Protein AF-A0A8S3GR76-F1 (afdb_monomer_lite)

Foldseek 3Di:
DDDDDDPPDDDPPPPPPPPDPDDDDDDDDDDDDDDDDDPPPPPDDPPDDDDDDDPDDPVNVVCLVPDPLCVLQVVQLVVCVVVVHFADLVSSLVSSVVPDPDPDSVVSSVSSVVSVVVCVSVVVWDWDQDPHRTGID

Secondary structure (DSSP, 8-state):
-------------------PPPPPP-------------------------SS-----HHHHHHHHH-TTTHHHHHHHHHHHHTT----HHHHHHHHHTT---S-HHHHHHHHHHHHHHHHHTTSS-EEEETTEEEE-

Radius of gyration: 28.18 Å; chains: 1; bounding box: 55×70×77 Å

Organism: NCBI:txid392030

InterPro domains:
  IPR048589 SAM domain-containing protein 1-like, WH domain [PF21524] (73-135)
  IPR048589 SAM domain-containing protein 1-like, WH domain [PS52014] (61-137)

Structure (mmCIF, N/CA/C/O backbone):
data_AF-A0A8S3GR76-F1
#
_entry.id   AF-A0A8S3GR76-F1
#
loop_
_atom_site.group_PDB
_atom_site.id
_atom_site.type_symbol
_atom_site.label_atom_id
_atom_site.label_alt_id
_atom_site.label_comp_id
_atom_site.label_asym_id
_atom_site.label_entity_id
_atom_site.label_seq_id
_atom_site.pdbx_PDB_ins_code
_atom_site.Cartn_x
_atom_site.Cartn_y
_atom_site.Cartn_z
_atom_site.occupancy
_atom_site.B_iso_or_equiv
_atom_site.auth_seq_id
_atom_site.auth_comp_id
_atom_site.auth_asym_id
_atom_site.auth_atom_id
_atom_site.pdbx_PDB_model_num
ATOM 1 N N . MET A 1 1 ? 7.071 43.505 -55.093 1.00 38.25 1 MET A N 1
ATOM 2 C CA . MET A 1 1 ? 6.710 42.343 -55.934 1.00 38.25 1 MET A CA 1
ATOM 3 C C . MET A 1 1 ? 6.797 41.078 -55.090 1.00 38.25 1 MET A C 1
ATOM 5 O O . MET A 1 1 ? 7.866 40.824 -54.563 1.00 38.25 1 MET A O 1
ATOM 9 N N . THR A 1 2 ? 5.652 40.388 -54.934 1.00 34.78 2 THR A N 1
ATOM 10 C CA . THR A 1 2 ? 5.429 38.917 -54.826 1.00 34.78 2 THR A CA 1
ATOM 11 C C . THR A 1 2 ? 6.411 38.062 -53.999 1.00 34.78 2 THR A C 1
ATOM 13 O O . THR A 1 2 ? 7.599 38.084 -54.259 1.00 34.78 2 THR A O 1
ATOM 16 N N . LYS A 1 3 ? 6.015 37.152 -53.101 1.00 41.03 3 LYS A N 1
ATOM 17 C CA . LYS A 1 3 ? 4.753 36.414 -52.926 1.00 41.03 3 LYS A CA 1
ATOM 18 C C . LYS A 1 3 ? 4.741 35.778 -51.524 1.00 41.03 3 LYS A C 1
ATOM 20 O O . LYS A 1 3 ? 5.734 35.200 -51.095 1.00 41.03 3 LYS A O 1
ATOM 25 N N . VAL A 1 4 ? 3.587 35.848 -50.869 1.00 45.22 4 VAL A N 1
ATOM 26 C CA . VAL A 1 4 ? 3.196 35.037 -49.708 1.00 45.22 4 VAL A CA 1
ATOM 27 C C . VAL A 1 4 ? 3.049 33.583 -50.163 1.00 45.22 4 VAL A C 1
ATOM 29 O O . VAL A 1 4 ? 2.362 33.339 -51.150 1.00 45.22 4 VAL A O 1
ATOM 32 N N . ASN A 1 5 ? 3.641 32.626 -49.446 1.00 44.44 5 ASN A N 1
ATOM 33 C CA . ASN A 1 5 ? 3.329 31.205 -49.617 1.00 44.44 5 ASN A CA 1
ATOM 34 C C . ASN A 1 5 ? 2.783 30.633 -48.306 1.00 44.44 5 ASN A C 1
ATOM 36 O O . ASN A 1 5 ? 3.519 30.139 -47.455 1.00 44.44 5 ASN A O 1
ATOM 40 N N . HIS A 1 6 ? 1.456 30.682 -48.188 1.00 43.03 6 HIS A N 1
ATOM 41 C CA . HIS A 1 6 ? 0.687 29.763 -47.362 1.00 43.03 6 HIS A CA 1
ATOM 42 C C . HIS A 1 6 ? 0.867 28.345 -47.914 1.00 43.03 6 HIS A C 1
ATOM 44 O O . HIS A 1 6 ? 0.501 28.071 -49.054 1.00 43.03 6 HIS A O 1
ATOM 50 N N . ARG A 1 7 ? 1.383 27.421 -47.100 1.00 45.44 7 ARG A N 1
ATOM 51 C CA . ARG A 1 7 ? 1.140 25.988 -47.300 1.00 45.44 7 ARG A CA 1
ATOM 52 C C . ARG A 1 7 ? 0.052 25.547 -46.332 1.00 45.44 7 ARG A C 1
ATOM 54 O O . ARG A 1 7 ? 0.318 25.119 -45.218 1.00 45.44 7 ARG A O 1
ATOM 61 N N . THR A 1 8 ? -1.187 25.680 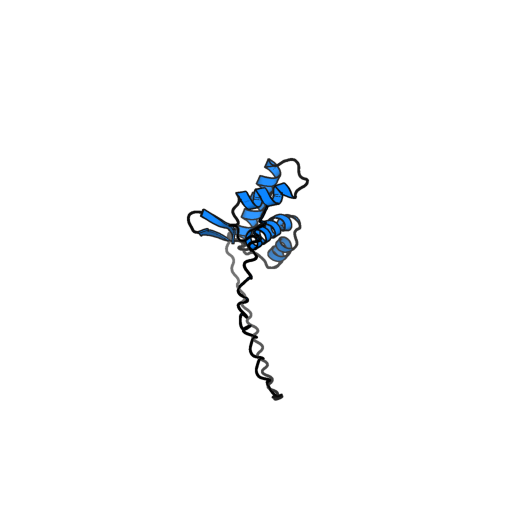-46.783 1.00 50.50 8 THR A N 1
ATOM 62 C CA . THR A 1 8 ? -2.328 24.890 -46.325 1.00 50.50 8 THR A CA 1
ATOM 63 C C . THR A 1 8 ? -2.195 23.488 -46.917 1.00 50.50 8 THR A C 1
ATOM 65 O O . THR A 1 8 ? -2.534 23.265 -48.075 1.00 50.50 8 THR A O 1
ATOM 68 N N . SER A 1 9 ? -1.687 22.524 -46.149 1.00 48.12 9 SER A N 1
ATOM 69 C CA . SER A 1 9 ? -1.856 21.106 -46.484 1.00 48.12 9 SER A CA 1
ATOM 70 C C . SER A 1 9 ? -2.993 20.542 -45.645 1.00 48.12 9 SER A C 1
ATOM 72 O O . SER A 1 9 ? -2.854 20.318 -44.442 1.00 48.12 9 SER A O 1
ATOM 74 N N . LEU A 1 10 ? -4.127 20.389 -46.321 1.00 53.38 10 LEU A N 1
ATOM 75 C CA . LEU A 1 10 ? -5.362 19.775 -45.862 1.00 53.38 10 LEU A CA 1
ATOM 76 C C . LEU A 1 10 ? -5.100 18.381 -45.273 1.00 53.38 10 LEU A C 1
ATOM 78 O O . LEU A 1 10 ? -4.361 17.569 -45.829 1.00 53.38 10 LEU A O 1
ATOM 82 N N . SER A 1 11 ? -5.725 18.131 -44.132 1.00 47.22 11 SER A N 1
ATOM 83 C CA . SER A 1 11 ? -5.766 16.867 -43.407 1.00 47.22 11 SER A CA 1
ATOM 84 C C . SER A 1 11 ? -6.402 15.748 -44.250 1.00 47.22 11 SER A C 1
ATOM 86 O O . SER A 1 11 ? -7.479 15.954 -44.812 1.00 47.22 11 SER A O 1
ATOM 88 N N . PRO A 1 12 ? -5.831 14.529 -44.301 1.00 53.59 12 PRO A N 1
ATOM 89 C CA . PRO A 1 12 ? -6.569 13.374 -44.788 1.00 53.59 12 PRO A CA 1
ATOM 90 C C . PRO A 1 12 ? -7.586 12.946 -43.722 1.00 53.59 12 PRO A C 1
ATOM 92 O O . PRO A 1 12 ? -7.241 12.415 -42.665 1.00 53.59 12 PRO A O 1
ATOM 95 N N . SER A 1 13 ? -8.861 13.208 -44.008 1.00 51.94 13 SER A N 1
ATOM 96 C CA . SER A 1 13 ? -10.002 12.695 -43.255 1.00 51.94 13 SER A CA 1
ATOM 97 C C . SER A 1 13 ? -10.106 11.184 -43.470 1.00 51.94 13 SER A C 1
ATOM 99 O O . SER A 1 13 ? -10.735 10.708 -44.413 1.00 51.94 13 SER A O 1
ATOM 101 N N . PHE A 1 14 ? -9.462 10.402 -42.605 1.00 47.66 14 PHE A N 1
ATOM 102 C CA . PHE A 1 14 ? -9.780 8.986 -42.484 1.00 47.66 14 PHE A CA 1
ATOM 103 C C . PHE A 1 14 ? -11.077 8.869 -41.689 1.00 47.66 14 PHE A C 1
ATOM 105 O O . PHE A 1 14 ? -11.076 8.902 -40.457 1.00 47.66 14 PHE A O 1
ATOM 112 N N . ALA A 1 15 ? -12.191 8.723 -42.407 1.00 54.94 15 ALA A N 1
ATOM 113 C CA . ALA A 1 15 ? -13.452 8.253 -41.854 1.00 54.94 15 ALA A CA 1
ATOM 114 C C . ALA A 1 15 ? -13.238 6.844 -41.276 1.00 54.94 15 ALA A C 1
ATOM 116 O O . ALA A 1 15 ? -13.420 5.822 -41.938 1.00 54.94 15 ALA A O 1
ATOM 117 N N . ARG A 1 16 ? -12.779 6.782 -40.024 1.00 53.47 16 ARG A N 1
ATOM 118 C CA . ARG A 1 16 ? -12.615 5.540 -39.280 1.00 53.47 16 ARG A CA 1
ATOM 119 C C . ARG A 1 16 ? -14.021 5.017 -39.009 1.00 53.47 16 ARG A C 1
ATOM 121 O O . ARG A 1 16 ? -14.726 5.568 -38.163 1.00 53.47 16 ARG A O 1
ATOM 128 N N . LYS A 1 17 ? -14.442 3.988 -39.761 1.00 57.91 17 LYS A N 1
ATOM 129 C CA . LYS A 1 17 ? -15.643 3.194 -39.466 1.00 57.91 17 LYS A CA 1
ATOM 130 C C . LYS A 1 17 ? -15.641 2.905 -37.966 1.00 57.91 17 LYS A C 1
ATOM 132 O O . LYS A 1 17 ? -14.761 2.208 -37.462 1.00 57.91 17 LYS A O 1
ATOM 137 N N . ARG A 1 18 ? -16.578 3.515 -37.242 1.00 57.31 18 ARG A N 1
ATOM 138 C CA . ARG A 1 18 ? -16.807 3.207 -35.835 1.00 57.31 18 ARG A CA 1
ATOM 139 C C . ARG A 1 18 ? -17.309 1.769 -35.813 1.00 57.31 18 ARG A C 1
ATOM 141 O O . ARG A 1 18 ? -18.378 1.505 -36.357 1.00 57.31 18 ARG A O 1
ATOM 148 N N . ASN A 1 19 ? -16.541 0.854 -35.229 1.00 56.50 19 ASN A N 1
ATOM 149 C CA . ASN A 1 19 ? -17.075 -0.438 -34.815 1.00 56.50 19 ASN A CA 1
ATOM 150 C C . ASN A 1 19 ? -18.064 -0.141 -33.687 1.00 56.50 19 ASN A C 1
ATOM 152 O O . ASN A 1 19 ? -17.679 -0.025 -32.526 1.00 56.50 19 ASN A O 1
ATOM 156 N N . LEU A 1 20 ? -19.318 0.116 -34.057 1.00 63.41 20 LEU A N 1
ATOM 157 C CA . LEU A 1 20 ? -20.416 0.124 -33.105 1.00 63.41 20 LEU A CA 1
ATOM 158 C C . LEU A 1 20 ? -20.488 -1.290 -32.512 1.00 63.41 20 LEU A C 1
ATOM 160 O O . LEU A 1 20 ? -20.442 -2.250 -33.285 1.00 63.41 20 LEU A O 1
ATOM 164 N N . PRO A 1 21 ? -20.560 -1.449 -31.182 1.00 59.78 21 PRO A N 1
ATOM 165 C CA . PRO A 1 21 ? -20.860 -2.750 -30.611 1.00 59.78 21 PRO A CA 1
ATOM 166 C C . PRO A 1 21 ? -22.226 -3.203 -31.134 1.00 59.78 21 PRO A C 1
ATOM 168 O O . PRO A 1 21 ? -23.194 -2.440 -31.123 1.00 59.78 21 PRO A O 1
ATOM 171 N N . THR A 1 22 ? -22.276 -4.430 -31.644 1.00 61.47 22 THR A N 1
ATOM 172 C CA . THR A 1 22 ? -23.505 -5.124 -32.031 1.00 61.47 22 THR A CA 1
ATOM 173 C C . THR A 1 22 ? -24.470 -5.114 -30.838 1.00 61.47 22 THR A C 1
ATOM 175 O O . THR A 1 22 ? -24.020 -5.393 -29.723 1.00 61.47 22 THR A O 1
ATOM 178 N N . PRO A 1 23 ? -25.765 -4.789 -31.012 1.00 63.69 23 PRO A N 1
ATOM 179 C CA . PRO A 1 23 ? -26.718 -4.905 -29.914 1.00 63.69 23 PRO A CA 1
ATOM 180 C C . PRO A 1 23 ? -26.797 -6.371 -29.450 1.00 63.69 23 PRO A C 1
ATOM 182 O O . PRO A 1 23 ? -26.727 -7.274 -30.291 1.00 63.69 23 PRO A O 1
ATOM 185 N N . PRO A 1 24 ? -26.913 -6.633 -28.135 1.00 66.00 24 PRO A N 1
ATOM 186 C CA . PRO A 1 24 ? -27.108 -7.988 -27.636 1.00 66.00 24 PRO A CA 1
ATOM 187 C C . PRO A 1 24 ? -28.448 -8.553 -28.139 1.00 66.00 24 PRO A C 1
ATOM 189 O O . PRO A 1 24 ? -29.398 -7.786 -28.323 1.00 66.00 24 PRO A O 1
ATOM 192 N N . PRO A 1 25 ? -28.550 -9.876 -28.362 1.00 57.00 25 PRO A N 1
ATOM 193 C CA . PRO A 1 25 ? -29.813 -10.498 -28.733 1.00 57.00 25 PRO A CA 1
ATOM 194 C C . PRO A 1 25 ? -30.846 -10.312 -27.615 1.00 57.00 25 PRO A C 1
ATOM 196 O O . PRO A 1 25 ? -30.557 -10.539 -26.440 1.00 57.00 25 PRO A O 1
ATOM 199 N N . SER A 1 26 ? -32.053 -9.893 -27.993 1.00 49.66 26 SER A N 1
ATOM 200 C CA . SER A 1 26 ? -33.211 -9.816 -27.107 1.00 49.66 26 SER A CA 1
ATOM 201 C C . SER A 1 26 ? -33.605 -11.226 -26.672 1.00 49.66 26 SER A C 1
ATOM 203 O O . SER A 1 26 ? -34.058 -12.019 -27.495 1.00 49.66 26 SER A O 1
ATOM 205 N N . VAL A 1 27 ? -33.426 -11.549 -25.392 1.00 48.47 27 VAL A N 1
ATOM 206 C CA . VAL A 1 27 ? -34.034 -12.745 -24.806 1.00 48.47 27 VAL A CA 1
ATOM 207 C C . VAL A 1 27 ? -35.498 -12.437 -24.526 1.00 48.47 27 VAL A C 1
ATOM 209 O O . VAL A 1 27 ? -35.827 -11.609 -23.681 1.00 48.47 27 VAL A O 1
ATOM 212 N N . SER A 1 28 ? -36.363 -13.049 -25.325 1.00 48.81 28 SER A N 1
ATOM 213 C CA . SER A 1 28 ? -37.797 -13.136 -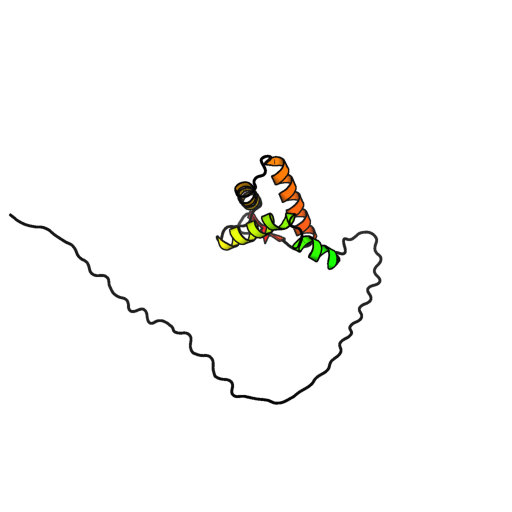25.081 1.00 48.81 28 SER A CA 1
ATOM 214 C C . SER A 1 28 ? -38.053 -13.866 -23.762 1.00 48.81 28 SER A C 1
ATOM 216 O O . SER A 1 28 ? -37.325 -14.799 -23.420 1.00 48.81 28 SER A O 1
ATOM 218 N N . ASP A 1 29 ? -39.084 -13.426 -23.045 1.00 49.19 29 ASP A N 1
ATOM 219 C CA . ASP A 1 29 ? -39.541 -13.960 -21.767 1.00 49.19 29 ASP A CA 1
ATOM 220 C C . ASP A 1 29 ? -39.652 -15.490 -21.764 1.00 49.19 29 ASP A C 1
ATOM 222 O O . ASP A 1 29 ? -40.477 -16.076 -22.466 1.00 49.19 29 ASP A O 1
ATOM 226 N N . ILE A 1 30 ? -38.850 -16.135 -20.917 1.00 48.06 30 ILE A N 1
ATOM 227 C CA . ILE A 1 30 ? -39.095 -17.502 -20.459 1.00 48.06 30 ILE A CA 1
ATOM 228 C C . ILE A 1 30 ? -39.238 -17.413 -18.946 1.00 48.06 30 ILE A C 1
ATOM 230 O O . ILE A 1 30 ? -38.288 -17.533 -18.175 1.00 48.06 30 ILE A O 1
ATOM 234 N N . ASN A 1 31 ? -40.470 -17.116 -18.550 1.00 54.66 31 ASN A N 1
ATOM 235 C CA . ASN A 1 31 ? -40.994 -17.463 -17.248 1.00 54.66 31 ASN A CA 1
ATOM 236 C C . ASN A 1 31 ? -41.184 -18.982 -17.233 1.00 54.66 31 ASN A C 1
ATOM 238 O O . ASN A 1 31 ? -42.111 -19.474 -17.871 1.00 54.66 31 ASN A O 1
ATOM 242 N N . ASP A 1 32 ? -40.338 -19.709 -16.508 1.00 45.72 32 ASP A N 1
ATOM 243 C CA . ASP A 1 32 ? -40.827 -20.903 -15.835 1.00 45.72 32 ASP A CA 1
ATOM 244 C C . ASP A 1 32 ? -40.100 -21.141 -14.514 1.00 45.72 32 ASP A C 1
ATOM 246 O O . ASP A 1 32 ? -38.895 -20.939 -14.355 1.00 45.72 32 ASP A O 1
ATOM 250 N N . SER A 1 33 ? -40.912 -21.498 -13.536 1.00 49.56 33 SER A N 1
ATOM 251 C CA . SER A 1 33 ? -40.576 -21.605 -12.130 1.00 49.56 33 SER A CA 1
ATOM 252 C C . SER A 1 33 ? -39.754 -22.862 -11.884 1.00 49.56 33 SER A C 1
ATOM 254 O O . SER A 1 33 ? -40.078 -23.932 -12.389 1.00 49.56 33 SER A O 1
ATOM 256 N N . SER A 1 34 ? -38.717 -22.780 -11.054 1.00 46.94 34 SER A N 1
ATOM 257 C CA . SER A 1 34 ? -38.066 -23.967 -10.490 1.00 46.94 34 SER A CA 1
ATOM 258 C C . SER A 1 34 ? -37.371 -23.614 -9.182 1.00 46.94 34 SER A C 1
ATOM 260 O O . SER A 1 34 ? -36.197 -23.254 -9.144 1.00 46.94 34 SER A O 1
ATOM 262 N N . SER A 1 35 ? -38.127 -23.718 -8.092 1.00 49.62 35 SER A N 1
ATOM 263 C CA . SER A 1 35 ? -37.600 -23.783 -6.734 1.00 49.62 35 SER A CA 1
ATOM 264 C C . SER A 1 35 ? -36.669 -24.988 -6.589 1.00 49.62 35 SER A C 1
ATOM 266 O O . SER A 1 35 ? -37.106 -26.127 -6.728 1.00 49.62 35 SER A O 1
ATOM 268 N N . CYS A 1 36 ? -35.414 -24.755 -6.215 1.00 44.53 36 CYS A N 1
ATOM 269 C CA . CYS A 1 36 ? -34.587 -25.765 -5.565 1.00 44.53 36 CYS A CA 1
ATOM 270 C C . CYS A 1 36 ? -34.020 -25.181 -4.267 1.00 44.53 36 CYS A C 1
ATOM 272 O O . CYS A 1 36 ? -32.981 -24.526 -4.219 1.00 44.53 36 CYS A O 1
ATOM 274 N N . SER A 1 37 ? -34.764 -25.393 -3.183 1.00 51.00 37 SER A N 1
ATOM 275 C CA . SER A 1 37 ? -34.246 -25.253 -1.830 1.00 51.00 37 SER A CA 1
ATOM 276 C C . SER A 1 37 ? -33.193 -26.335 -1.603 1.00 51.00 37 SER A C 1
ATOM 278 O O . SER A 1 37 ? -33.532 -27.509 -1.493 1.00 51.00 37 SER A O 1
ATOM 280 N N . SER A 1 38 ? -31.931 -25.931 -1.496 1.00 48.34 38 SER A N 1
ATOM 281 C CA . SER A 1 38 ? -30.865 -26.778 -0.964 1.00 48.34 38 SER A CA 1
ATOM 282 C C . SER A 1 38 ? -30.184 -26.035 0.174 1.00 48.34 38 SER A C 1
ATOM 284 O O . SER A 1 38 ? -29.214 -25.301 -0.009 1.00 48.34 38 SER A O 1
ATOM 286 N N . THR A 1 39 ? -30.736 -26.223 1.369 1.00 51.56 39 THR A N 1
ATOM 287 C CA . THR A 1 39 ? -30.140 -25.873 2.656 1.00 51.56 39 THR A CA 1
ATOM 288 C C . THR A 1 39 ? -28.845 -26.667 2.811 1.00 51.56 39 THR A C 1
ATOM 290 O O . THR A 1 39 ? -28.843 -27.809 3.256 1.00 51.56 39 THR A O 1
ATOM 293 N N . SER A 1 40 ? -27.724 -26.076 2.412 1.00 47.25 40 SER A N 1
ATOM 294 C CA . SER A 1 40 ? -26.401 -26.604 2.745 1.00 47.25 40 SER A CA 1
ATOM 295 C C . SER A 1 40 ? -25.927 -25.925 4.025 1.00 47.25 40 SER A C 1
ATOM 297 O O . SER A 1 40 ? -25.091 -25.026 3.999 1.00 47.25 40 SER A O 1
ATOM 299 N N . SER A 1 41 ? -26.494 -26.320 5.164 1.00 51.66 41 SER A N 1
ATOM 300 C CA . SER A 1 41 ? -25.909 -26.032 6.473 1.00 51.66 41 SER A CA 1
ATOM 301 C C . SER A 1 41 ? -24.683 -26.927 6.652 1.00 51.66 41 SER A C 1
ATOM 303 O O . SER A 1 41 ? -24.774 -28.034 7.178 1.00 51.66 41 SER A O 1
ATOM 305 N N . SER A 1 42 ? -23.540 -26.459 6.153 1.00 44.22 42 SER A N 1
ATOM 306 C CA . SER A 1 42 ? -22.240 -27.052 6.456 1.00 44.22 42 SER A CA 1
ATOM 307 C C . SER A 1 42 ? -21.728 -26.440 7.756 1.00 44.22 42 SER A C 1
ATOM 309 O O . SER A 1 42 ? -21.088 -25.390 7.764 1.00 44.22 42 SER A O 1
ATOM 311 N N . SER A 1 43 ? -22.066 -27.076 8.874 1.00 49.81 43 SER A N 1
ATOM 312 C CA . SER A 1 43 ? -21.469 -26.778 10.172 1.00 49.81 43 SER A CA 1
ATOM 313 C C . SER A 1 43 ? -20.090 -27.427 10.226 1.00 49.81 43 SER A C 1
ATOM 315 O O . SER A 1 43 ? -19.944 -28.547 10.715 1.00 49.81 43 SER A O 1
ATOM 317 N N . TYR A 1 44 ? -19.063 -26.749 9.718 1.00 46.38 44 TYR A N 1
ATOM 318 C CA . TYR A 1 44 ? -17.698 -27.100 10.095 1.00 46.38 44 TYR A CA 1
ATOM 319 C C . TYR A 1 44 ? -17.436 -26.510 11.485 1.00 46.38 44 TYR A C 1
ATOM 321 O O . TYR A 1 44 ? -17.293 -25.306 11.668 1.00 46.38 44 TYR A O 1
ATOM 329 N N . SER A 1 45 ? -17.427 -27.375 12.496 1.00 48.78 45 SER A N 1
ATOM 330 C CA . SER A 1 45 ? -16.889 -27.042 13.811 1.00 48.78 45 SER A CA 1
ATOM 331 C C . SER A 1 45 ? -15.418 -27.440 13.804 1.00 48.78 45 SER A C 1
ATOM 333 O O . SER A 1 45 ? -15.079 -28.611 13.961 1.00 48.78 45 SER A O 1
ATOM 335 N N . THR A 1 46 ? -14.526 -26.487 13.546 1.00 44.34 46 THR A N 1
ATOM 336 C CA . THR A 1 46 ? -13.089 -26.687 13.754 1.00 44.34 46 THR A CA 1
ATOM 337 C C . THR A 1 46 ? -12.758 -26.364 15.203 1.00 44.34 46 THR A C 1
ATOM 339 O O . THR A 1 46 ? -12.360 -25.249 15.532 1.00 44.34 46 THR A O 1
ATOM 342 N N . THR A 1 47 ? -12.901 -27.354 16.082 1.00 48.56 47 THR A N 1
ATOM 343 C CA . THR A 1 47 ? -12.107 -27.414 17.314 1.00 48.56 47 THR A CA 1
ATOM 344 C C . THR A 1 47 ? -10.645 -27.590 16.918 1.00 48.56 47 THR A C 1
ATOM 346 O O . THR A 1 47 ? -10.188 -28.700 16.662 1.00 48.56 47 THR A O 1
ATOM 349 N N . LEU A 1 48 ? -9.922 -26.478 16.839 1.00 41.72 48 LEU A N 1
ATOM 350 C CA . LEU A 1 48 ? -8.471 -26.448 16.728 1.00 41.72 48 LEU A CA 1
ATOM 351 C C . LEU A 1 48 ? -7.949 -25.525 17.828 1.00 41.72 48 LEU A C 1
ATOM 353 O O . LEU A 1 48 ? -7.870 -24.315 17.654 1.00 41.72 48 LEU A O 1
ATOM 357 N N . ASN A 1 49 ? -7.585 -26.123 18.962 1.00 49.84 49 ASN A N 1
ATOM 358 C CA . ASN A 1 49 ? -6.475 -25.589 19.738 1.00 49.84 49 ASN A CA 1
ATOM 359 C C . ASN A 1 49 ? -5.201 -25.915 18.952 1.00 49.84 49 ASN A C 1
ATOM 361 O O . ASN A 1 49 ? -4.874 -27.092 18.780 1.00 49.84 49 ASN A O 1
ATOM 365 N N . PRO A 1 50 ? -4.492 -24.883 18.489 1.00 41.88 50 PRO A N 1
ATOM 366 C CA . PRO A 1 50 ? -3.080 -24.829 18.800 1.00 41.88 50 PRO A CA 1
ATOM 367 C C . PRO A 1 50 ? -2.720 -23.435 19.311 1.00 41.88 50 PRO A C 1
ATOM 369 O O . PRO A 1 50 ? -3.012 -22.413 18.690 1.00 41.88 50 PRO A O 1
ATOM 372 N N . SER A 1 51 ? -2.060 -23.412 20.463 1.00 47.59 51 SER A N 1
ATOM 373 C CA . SER A 1 51 ? -1.170 -22.326 20.845 1.00 47.59 51 SER A CA 1
ATOM 374 C C . SER A 1 51 ? -0.316 -21.937 19.632 1.00 47.59 51 SER A C 1
ATOM 376 O O . SER A 1 51 ? 0.244 -22.811 18.974 1.00 47.59 51 SER A O 1
ATOM 378 N N . ASP A 1 52 ? -0.267 -20.638 19.342 1.00 47.75 52 ASP A N 1
ATOM 379 C CA . ASP A 1 52 ? 0.515 -20.013 18.271 1.00 47.75 52 ASP A CA 1
ATOM 380 C C . ASP A 1 52 ? 0.036 -20.289 16.834 1.00 47.75 52 ASP A C 1
ATOM 382 O O . ASP A 1 52 ? 0.577 -21.141 16.139 1.00 47.75 52 ASP A O 1
ATOM 386 N N . ASN A 1 53 ? -0.945 -19.512 16.346 1.00 45.53 53 ASN A N 1
ATOM 387 C CA . ASN A 1 53 ? -0.942 -18.932 14.988 1.00 45.53 53 ASN A CA 1
ATOM 388 C C . ASN A 1 53 ? -2.142 -17.987 14.779 1.00 45.53 53 ASN A C 1
ATOM 390 O O . ASN A 1 53 ? -3.289 -18.351 15.025 1.00 45.53 53 ASN A O 1
ATOM 394 N N . ASN A 1 54 ? -1.857 -16.758 14.323 1.00 52.78 54 ASN A N 1
ATOM 395 C CA . ASN A 1 54 ? -2.805 -15.653 14.108 1.00 52.78 54 ASN A CA 1
ATOM 396 C C . ASN A 1 54 ? -4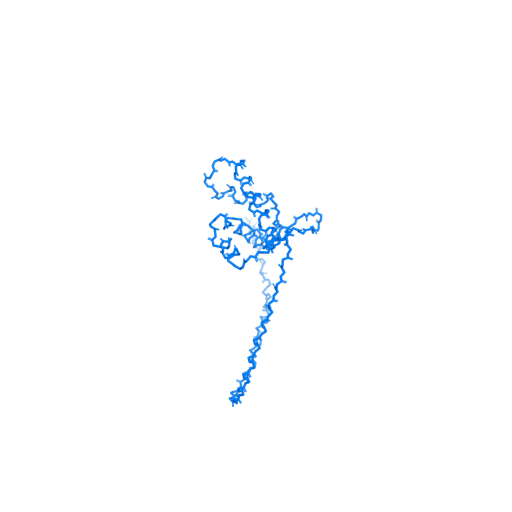.030 -16.083 13.275 1.00 52.78 54 ASN A C 1
ATOM 398 O O . ASN A 1 54 ? -4.010 -16.009 12.047 1.00 52.78 54 ASN A O 1
ATOM 402 N N . THR A 1 55 ? -5.112 -16.488 13.936 1.00 53.34 55 THR A N 1
ATOM 403 C CA . THR A 1 55 ? -6.402 -16.705 13.279 1.00 53.34 55 THR A CA 1
ATOM 404 C C . THR A 1 55 ? -7.093 -15.349 13.213 1.00 53.34 55 THR A C 1
ATOM 406 O O . THR A 1 55 ? -7.638 -14.877 14.205 1.00 53.34 55 THR A O 1
ATOM 409 N N . VAL A 1 56 ? -6.977 -14.672 12.070 1.00 57.50 56 VAL A N 1
ATOM 410 C CA . VAL A 1 56 ? -7.616 -13.372 11.828 1.00 57.50 56 VAL A CA 1
ATOM 411 C C . VAL A 1 56 ? -9.128 -13.573 11.863 1.00 57.50 56 VAL A C 1
ATOM 413 O O . VAL A 1 56 ? -9.668 -14.329 11.052 1.00 57.50 56 VAL A O 1
ATOM 416 N N . THR A 1 57 ? -9.820 -12.926 12.799 1.00 62.38 57 THR A N 1
ATOM 417 C CA . THR A 1 57 ? -11.282 -13.002 12.856 1.00 62.38 57 THR A CA 1
ATOM 418 C C . THR A 1 57 ? -11.893 -12.018 11.856 1.00 62.38 57 THR A C 1
ATOM 420 O O . THR A 1 57 ? -11.305 -10.989 11.522 1.00 62.38 57 THR A O 1
ATOM 423 N N . SER A 1 58 ? -13.098 -12.296 11.355 1.00 60.31 58 SER A N 1
ATOM 424 C CA . SER A 1 58 ? -13.800 -11.394 10.426 1.00 60.31 58 SER A CA 1
ATOM 425 C C . SER A 1 58 ? -14.065 -9.998 11.013 1.00 60.31 58 SER A C 1
ATOM 427 O O . SER A 1 58 ? -14.165 -9.030 10.261 1.00 60.31 58 SER A O 1
ATOM 429 N N . CYS A 1 59 ? -14.141 -9.877 12.344 1.00 57.69 59 CYS A N 1
ATOM 430 C CA . CYS A 1 59 ? -14.234 -8.591 13.041 1.00 57.69 59 CYS A CA 1
ATOM 431 C C . CYS A 1 59 ? -12.942 -7.768 12.927 1.00 57.69 59 CYS A C 1
ATOM 433 O O . CYS A 1 59 ? -13.015 -6.554 12.750 1.00 57.69 59 CYS A O 1
ATOM 435 N N . ASP A 1 60 ? -11.771 -8.409 12.955 1.00 68.94 60 ASP A N 1
ATOM 436 C CA . ASP A 1 60 ? -10.482 -7.715 12.844 1.00 68.94 60 ASP A CA 1
ATOM 437 C C . ASP A 1 60 ? -10.308 -7.082 11.457 1.00 68.94 60 ASP A C 1
ATOM 439 O O . ASP A 1 60 ? -9.861 -5.943 11.338 1.00 68.94 60 ASP A O 1
ATOM 443 N N . LEU A 1 61 ? -10.753 -7.773 10.402 1.00 71.69 61 LEU A N 1
ATOM 444 C CA . LEU A 1 61 ? -10.723 -7.261 9.025 1.00 71.69 61 LEU A CA 1
ATOM 445 C C . LEU A 1 61 ? -11.625 -6.036 8.828 1.00 71.69 61 LEU A C 1
ATOM 447 O O . LEU A 1 61 ? -11.227 -5.083 8.157 1.00 71.69 61 LEU A O 1
ATOM 451 N N . LEU A 1 62 ? -12.823 -6.039 9.419 1.00 71.25 62 LEU A N 1
ATOM 452 C CA . LEU A 1 62 ? -13.728 -4.887 9.378 1.00 71.25 62 LEU A CA 1
ATOM 453 C C . LEU A 1 62 ? -13.134 -3.683 10.112 1.00 71.25 62 LEU A C 1
ATOM 455 O O . LEU A 1 62 ? -13.207 -2.565 9.600 1.00 71.25 62 LEU A O 1
ATOM 459 N N . ASN A 1 63 ? -12.494 -3.909 11.260 1.00 74.75 63 ASN A N 1
ATOM 460 C CA . ASN A 1 63 ? -11.822 -2.848 12.006 1.00 74.75 63 ASN A CA 1
ATOM 461 C C . ASN A 1 63 ? -10.686 -2.219 11.187 1.00 74.75 63 ASN A C 1
ATOM 463 O O . ASN A 1 63 ? -10.566 -1.002 11.153 1.00 74.75 63 ASN A O 1
ATOM 467 N N . ILE A 1 64 ? -9.909 -3.015 10.450 1.00 72.75 64 ILE A N 1
ATOM 468 C CA . ILE A 1 64 ? -8.817 -2.507 9.600 1.00 72.75 64 ILE A CA 1
ATOM 469 C C . ILE A 1 64 ? -9.345 -1.715 8.400 1.00 72.75 64 ILE A C 1
ATOM 471 O O . ILE A 1 64 ? -8.815 -0.658 8.068 1.00 72.75 64 ILE A O 1
ATOM 475 N N . LEU A 1 65 ? -10.394 -2.209 7.736 1.00 70.94 65 LEU A N 1
ATOM 476 C CA . LEU A 1 65 ? -10.977 -1.539 6.567 1.00 70.94 65 LEU A CA 1
ATOM 477 C C . LEU A 1 65 ? -11.683 -0.224 6.923 1.00 70.94 65 LEU A C 1
ATOM 479 O O . LEU A 1 65 ? -11.780 0.664 6.077 1.00 70.94 65 LEU A O 1
ATOM 483 N N . THR A 1 66 ? -12.189 -0.108 8.151 1.00 78.44 66 THR A N 1
ATOM 484 C CA . THR A 1 66 ? -12.881 1.093 8.642 1.00 78.44 66 THR A CA 1
ATOM 485 C C . THR A 1 66 ? -11.965 2.049 9.406 1.00 78.44 66 THR A C 1
ATOM 487 O O . THR A 1 66 ? -12.335 3.207 9.609 1.00 78.44 66 THR A O 1
ATOM 490 N N . ASP A 1 67 ? -10.764 1.611 9.791 1.00 79.44 67 ASP A N 1
ATOM 491 C CA . ASP A 1 67 ? -9.798 2.446 10.497 1.00 79.44 67 ASP A CA 1
ATOM 492 C C . ASP A 1 67 ? -9.192 3.508 9.557 1.00 79.44 67 ASP A C 1
ATOM 494 O O . ASP A 1 67 ? -8.579 3.245 8.516 1.00 79.44 67 ASP A O 1
ATOM 498 N N . VAL A 1 68 ? -9.372 4.764 9.973 1.00 83.12 68 VAL A N 1
ATOM 499 C CA . VAL A 1 68 ? -8.964 5.986 9.273 1.00 83.12 68 VAL A CA 1
ATOM 500 C C . VAL A 1 68 ? -7.456 6.015 9.001 1.00 83.12 68 VAL A C 1
ATOM 502 O O . VAL A 1 68 ? -7.026 6.636 8.028 1.00 83.12 68 VAL A O 1
ATOM 505 N N . ARG A 1 69 ? -6.646 5.316 9.806 1.00 84.19 69 ARG A N 1
ATOM 506 C CA . ARG A 1 69 ? -5.183 5.255 9.655 1.00 84.19 69 ARG A CA 1
ATOM 507 C C . ARG A 1 69 ? -4.743 4.534 8.383 1.00 84.19 69 ARG A C 1
ATOM 509 O O . ARG A 1 69 ? -3.739 4.916 7.787 1.00 84.19 69 ARG A O 1
ATOM 516 N N . PHE A 1 70 ? -5.495 3.535 7.918 1.00 85.31 70 PHE A N 1
ATOM 517 C CA . PHE A 1 70 ? -5.141 2.762 6.719 1.00 85.31 70 PHE A CA 1
ATOM 518 C C . PHE A 1 70 ? -5.522 3.480 5.420 1.00 85.31 70 PHE A C 1
ATOM 520 O O . PHE A 1 70 ? -4.915 3.255 4.367 1.00 85.31 70 PHE A O 1
ATOM 527 N N . HIS A 1 71 ? -6.501 4.385 5.485 1.00 87.31 71 HIS A N 1
ATOM 528 C CA . HIS A 1 71 ? -7.068 5.056 4.319 1.00 87.31 71 HIS A CA 1
ATOM 529 C C . HIS A 1 71 ? -6.027 5.811 3.463 1.00 87.31 71 HIS A C 1
ATOM 531 O O . HIS A 1 71 ? -6.051 5.658 2.237 1.00 87.31 71 HIS A O 1
ATOM 537 N N . PRO A 1 72 ? -5.073 6.586 4.025 1.00 89.75 72 PRO A N 1
ATOM 538 C CA . PRO A 1 72 ? -4.039 7.252 3.232 1.00 89.75 72 PRO A CA 1
ATOM 539 C C . PRO A 1 72 ? -3.159 6.277 2.443 1.00 89.75 72 PRO A C 1
ATOM 541 O O . PRO A 1 72 ? -2.746 6.595 1.326 1.00 89.75 72 PRO A O 1
ATOM 544 N N . VAL A 1 73 ? -2.887 5.091 2.998 1.00 92.12 73 VAL A N 1
ATOM 545 C CA . VAL A 1 73 ? -2.046 4.065 2.365 1.00 92.12 73 VAL A CA 1
ATOM 546 C C . VAL A 1 73 ? -2.799 3.374 1.229 1.00 92.12 73 VAL A C 1
ATOM 548 O O . VAL A 1 73 ? -2.265 3.289 0.122 1.00 92.12 73 VAL A O 1
ATOM 551 N N . PHE A 1 74 ? -4.055 2.969 1.445 1.00 90.88 74 PHE A N 1
ATOM 552 C CA . PHE A 1 74 ? -4.890 2.406 0.377 1.00 90.88 74 PHE A CA 1
ATOM 553 C C . PHE A 1 74 ? -5.091 3.396 -0.771 1.00 90.88 74 PHE A C 1
ATOM 555 O O . PHE A 1 74 ? -4.821 3.077 -1.930 1.00 90.88 74 PHE A O 1
ATOM 562 N N . GLN A 1 75 ? -5.436 4.644 -0.447 1.00 92.00 75 GLN A N 1
ATOM 563 C CA . GLN A 1 75 ? -5.595 5.699 -1.443 1.00 92.00 75 GLN A CA 1
ATOM 564 C C . GLN A 1 75 ? -4.296 5.957 -2.224 1.00 92.00 75 GLN A C 1
ATOM 566 O O . GLN A 1 75 ? -4.340 6.250 -3.421 1.00 92.00 75 GLN A O 1
ATOM 571 N N . ALA A 1 76 ? -3.132 5.856 -1.571 1.00 93.88 76 ALA A N 1
ATOM 572 C CA . ALA A 1 76 ? -1.841 5.970 -2.240 1.00 93.88 76 ALA A CA 1
ATOM 573 C C . ALA A 1 76 ? -1.621 4.84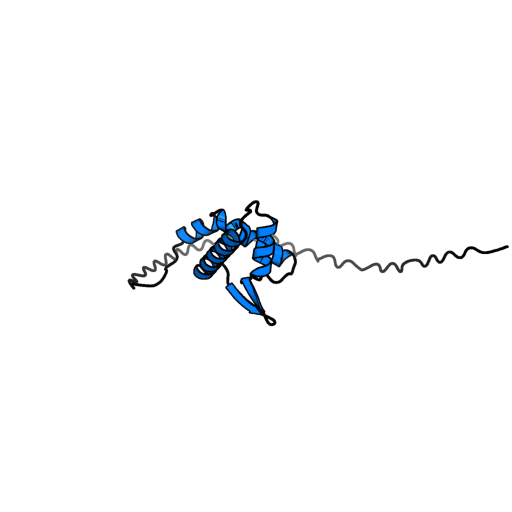2 -3.247 1.00 93.88 76 ALA A C 1
ATOM 575 O O . ALA A 1 76 ? -1.262 5.113 -4.395 1.00 93.88 76 ALA A O 1
ATOM 576 N N . ILE A 1 77 ? -1.852 3.596 -2.837 1.00 93.25 77 ILE A N 1
ATOM 577 C CA . ILE A 1 77 ? -1.686 2.417 -3.692 1.00 93.25 77 ILE A CA 1
ATOM 578 C C . ILE A 1 77 ? -2.607 2.516 -4.913 1.00 93.25 77 ILE A C 1
ATOM 580 O O . ILE A 1 77 ? -2.132 2.391 -6.048 1.00 93.25 77 ILE A O 1
ATOM 584 N N . ASP A 1 78 ? -3.887 2.815 -4.701 1.00 92.94 78 ASP A N 1
ATOM 585 C CA . ASP A 1 78 ? -4.880 2.915 -5.770 1.00 92.94 78 ASP A CA 1
ATOM 586 C C . ASP A 1 78 ? -4.564 4.038 -6.748 1.00 92.94 78 ASP A C 1
ATOM 588 O O . ASP A 1 78 ? -4.594 3.842 -7.964 1.00 92.94 78 ASP A O 1
ATOM 592 N N . GLU A 1 79 ? -4.179 5.209 -6.249 1.00 95.44 79 GLU A N 1
ATOM 593 C CA . GLU A 1 79 ? -3.830 6.331 -7.110 1.00 95.44 79 GLU A CA 1
ATOM 594 C C . GLU A 1 79 ? -2.536 6.073 -7.902 1.00 95.44 79 GLU A C 1
ATOM 596 O O . GLU A 1 79 ? -2.444 6.442 -9.077 1.00 95.44 79 GLU A O 1
ATOM 601 N N . ILE A 1 80 ? -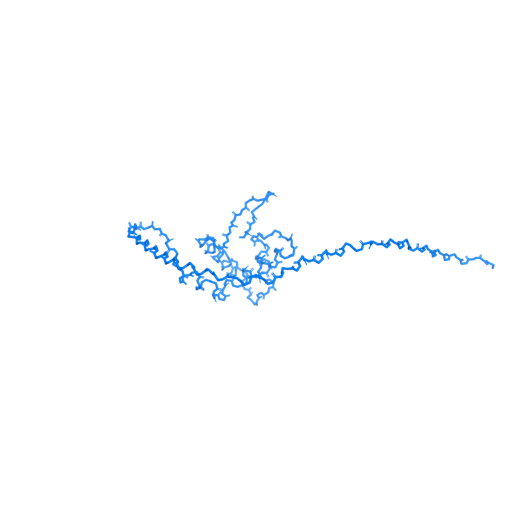1.536 5.414 -7.307 1.00 95.19 80 ILE A N 1
ATOM 602 C CA . ILE A 1 80 ? -0.304 5.016 -8.008 1.00 95.19 80 ILE A CA 1
ATOM 603 C C . ILE A 1 80 ? -0.628 3.998 -9.114 1.00 95.19 80 ILE A C 1
ATOM 605 O O . ILE A 1 80 ? -0.157 4.159 -10.248 1.00 95.19 80 ILE A O 1
ATOM 609 N N . LYS A 1 81 ? -1.479 3.001 -8.823 1.00 92.56 81 LYS A N 1
ATOM 610 C CA . LYS A 1 81 ? -1.967 2.008 -9.798 1.00 92.56 81 LYS A CA 1
ATOM 611 C C . LYS A 1 81 ? -2.776 2.675 -10.913 1.00 92.56 81 LYS A C 1
ATOM 613 O O . LYS A 1 81 ? -2.524 2.404 -12.088 1.00 92.56 81 LYS A O 1
ATOM 618 N N . ARG A 1 82 ? -3.667 3.617 -10.582 1.00 95.75 82 ARG A N 1
ATOM 619 C CA . ARG A 1 82 ? -4.456 4.409 -11.544 1.00 95.75 82 ARG A CA 1
ATOM 620 C C . ARG A 1 82 ? -3.567 5.187 -12.511 1.00 95.75 82 ARG A C 1
ATOM 622 O O . ARG A 1 82 ? -3.865 5.270 -13.701 1.00 95.75 82 ARG A O 1
ATOM 629 N N . ARG A 1 83 ? -2.432 5.702 -12.027 1.00 95.00 83 ARG A N 1
ATOM 630 C CA . ARG A 1 83 ? -1.405 6.377 -12.843 1.00 95.00 83 ARG A CA 1
ATOM 631 C C . ARG A 1 83 ? -0.479 5.422 -13.598 1.00 95.00 83 ARG A C 1
ATOM 633 O O . ARG A 1 83 ? 0.496 5.881 -14.190 1.00 95.00 83 ARG A O 1
ATOM 640 N N . LYS A 1 84 ? -0.746 4.111 -13.580 1.00 93.12 84 LYS A N 1
ATOM 641 C CA . LYS A 1 84 ? 0.078 3.064 -14.212 1.00 93.12 84 LYS A CA 1
ATOM 642 C C . LYS A 1 84 ? 1.534 3.067 -13.725 1.00 93.12 84 LYS A C 1
ATOM 644 O O . LYS A 1 84 ? 2.442 2.648 -14.439 1.00 93.12 84 LYS A O 1
ATOM 649 N N . CYS A 1 85 ? 1.759 3.546 -12.506 1.00 92.94 85 CYS A N 1
ATOM 650 C CA . CYS A 1 85 ? 3.055 3.516 -11.848 1.00 92.94 85 CYS A CA 1
ATOM 651 C C . CYS A 1 85 ? 3.164 2.251 -10.988 1.00 92.94 85 CYS A C 1
ATOM 653 O O . CYS A 1 85 ? 2.162 1.701 -10.540 1.00 92.94 85 CYS A O 1
ATOM 655 N N . ARG A 1 86 ? 4.390 1.787 -10.738 1.00 92.56 86 ARG A N 1
ATOM 656 C CA . ARG A 1 86 ? 4.638 0.681 -9.802 1.00 92.56 86 ARG A CA 1
ATOM 657 C C . ARG A 1 86 ? 4.442 1.177 -8.357 1.00 92.56 86 ARG A C 1
ATOM 659 O O . ARG A 1 86 ? 5.147 2.115 -7.987 1.00 92.56 86 ARG A O 1
ATOM 666 N N . PRO A 1 87 ? 3.521 0.598 -7.567 1.00 94.25 87 PRO A N 1
ATOM 667 C CA . PRO A 1 87 ? 3.385 0.878 -6.137 1.00 94.25 87 PRO A CA 1
ATOM 668 C C . PRO A 1 87 ? 4.528 0.220 -5.362 1.00 94.25 87 PRO A C 1
ATOM 670 O O . PRO A 1 87 ? 4.481 -0.955 -5.009 1.00 94.25 87 PRO A O 1
ATOM 673 N N . ASP A 1 88 ? 5.597 0.976 -5.154 1.00 93.50 88 ASP A N 1
ATOM 674 C CA . ASP A 1 88 ? 6.690 0.633 -4.249 1.00 93.50 88 ASP A CA 1
ATOM 675 C C . ASP A 1 88 ? 6.631 1.516 -2.993 1.00 93.50 88 ASP A C 1
ATOM 677 O O . ASP A 1 88 ? 5.883 2.496 -2.929 1.00 93.50 88 ASP A O 1
ATOM 681 N N . LEU A 1 89 ? 7.414 1.148 -1.978 1.00 92.00 89 LEU A N 1
ATOM 682 C CA . LEU A 1 89 ? 7.437 1.839 -0.689 1.00 92.00 89 LEU A CA 1
ATOM 683 C C . LEU A 1 89 ? 7.768 3.325 -0.858 1.00 92.00 89 LEU A C 1
ATOM 685 O O . LEU A 1 89 ? 7.101 4.172 -0.273 1.00 92.00 89 LEU A O 1
ATOM 689 N N . GLU A 1 90 ? 8.769 3.651 -1.678 1.00 92.25 90 GLU A N 1
ATOM 690 C CA . GLU A 1 90 ? 9.197 5.036 -1.888 1.00 92.25 90 GLU A CA 1
ATOM 691 C C . GLU A 1 90 ? 8.083 5.897 -2.482 1.00 92.25 90 GLU A C 1
ATOM 693 O O . GLU A 1 90 ? 7.867 7.029 -2.045 1.00 92.25 90 GLU A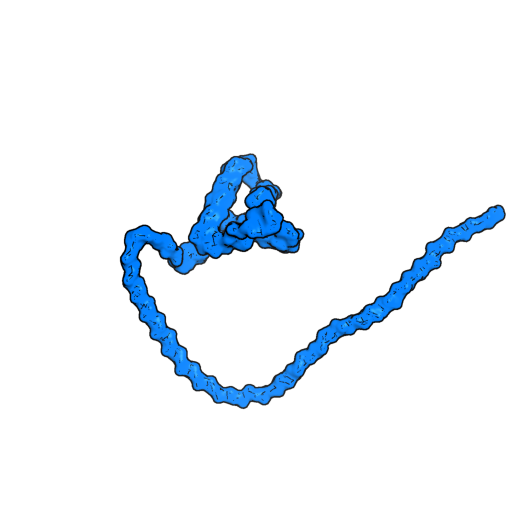 O 1
ATOM 698 N N . ARG A 1 91 ? 7.334 5.368 -3.455 1.00 94.44 91 ARG A N 1
ATOM 699 C CA . ARG A 1 91 ? 6.215 6.093 -4.060 1.00 94.44 91 ARG A CA 1
ATOM 700 C C . ARG A 1 91 ? 5.037 6.234 -3.116 1.00 94.44 91 ARG A C 1
ATOM 702 O O . ARG A 1 91 ? 4.418 7.296 -3.135 1.00 94.44 91 ARG A O 1
ATOM 709 N N . ILE A 1 92 ? 4.743 5.221 -2.303 1.00 94.12 92 ILE A N 1
ATOM 710 C CA . ILE A 1 92 ? 3.692 5.304 -1.281 1.00 94.12 92 ILE A CA 1
ATOM 711 C C . ILE A 1 92 ? 4.056 6.380 -0.256 1.00 94.12 92 ILE A C 1
ATOM 713 O O . ILE A 1 92 ? 3.275 7.309 -0.064 1.00 94.12 92 ILE A O 1
ATOM 717 N N . LEU A 1 93 ? 5.268 6.331 0.306 1.00 93.06 93 LEU A N 1
ATOM 718 C CA . LEU A 1 93 ? 5.768 7.347 1.238 1.00 93.06 93 LEU A CA 1
ATOM 719 C C . LEU A 1 93 ? 5.666 8.746 0.623 1.00 93.06 93 LEU A C 1
ATOM 721 O O . LEU A 1 93 ? 5.024 9.628 1.182 1.00 93.06 93 LEU A O 1
ATOM 725 N N . LYS A 1 94 ? 6.195 8.935 -0.592 1.00 92.88 94 LYS A N 1
ATOM 726 C CA . LYS A 1 94 ? 6.132 10.220 -1.304 1.00 92.88 94 LYS A CA 1
ATOM 727 C C . LYS A 1 94 ? 4.698 10.706 -1.522 1.00 92.88 94 LYS A C 1
ATOM 729 O O . LYS A 1 94 ? 4.435 11.908 -1.469 1.00 92.88 94 LYS A O 1
ATOM 734 N N . TYR A 1 95 ? 3.777 9.795 -1.820 1.00 93.50 95 TYR A N 1
ATOM 735 C CA . TYR A 1 95 ? 2.379 10.123 -2.061 1.00 93.50 95 TYR A CA 1
ATOM 736 C C . TYR A 1 95 ? 1.671 10.602 -0.794 1.00 93.50 95 TYR A C 1
ATOM 738 O O . TYR A 1 95 ? 0.946 11.602 -0.853 1.00 93.50 95 TYR A O 1
ATOM 746 N N . VAL A 1 96 ? 1.880 9.888 0.315 1.00 91.75 96 VAL A N 1
ATOM 747 C CA . VAL A 1 96 ? 1.275 10.189 1.615 1.00 91.75 96 VAL A CA 1
ATOM 748 C C . VAL A 1 96 ? 1.887 11.464 2.193 1.00 91.75 96 VAL A C 1
ATOM 750 O O . VAL A 1 96 ? 1.140 12.388 2.506 1.00 91.75 96 VAL A O 1
ATOM 753 N N . SER A 1 97 ? 3.219 11.600 2.193 1.00 89.56 97 SER A N 1
ATOM 754 C CA . SER A 1 97 ? 3.912 12.804 2.680 1.00 89.56 97 SER A CA 1
ATOM 755 C C . SER A 1 97 ? 3.502 14.079 1.948 1.00 89.56 97 SER A C 1
ATOM 757 O O . SER A 1 97 ? 3.457 15.151 2.538 1.00 89.56 97 SER A O 1
ATOM 759 N N . LYS A 1 98 ? 3.159 13.990 0.655 1.00 89.19 98 LYS A N 1
ATOM 760 C CA . LYS A 1 98 ? 2.693 15.156 -0.113 1.00 89.19 98 LYS A CA 1
ATOM 761 C C . LYS A 1 98 ? 1.300 15.646 0.314 1.00 89.19 98 LYS A C 1
ATOM 763 O O . LYS A 1 98 ? 0.947 16.782 0.012 1.00 89.19 98 LYS A O 1
ATOM 768 N N . ARG A 1 99 ? 0.486 14.787 0.932 1.00 86.50 99 ARG A N 1
ATOM 769 C CA . ARG A 1 99 ? -0.915 15.078 1.290 1.00 86.50 99 ARG A CA 1
ATOM 770 C C . ARG A 1 99 ? -1.153 15.192 2.786 1.00 86.50 99 ARG A C 1
ATOM 772 O O . ARG A 1 99 ? -2.194 15.698 3.185 1.00 86.50 99 ARG A O 1
ATOM 779 N N . SER A 1 100 ? -0.213 14.734 3.598 1.00 82.88 100 SER A N 1
ATOM 780 C CA . SER A 1 100 ? -0.269 14.902 5.039 1.00 82.88 100 SER A CA 1
ATOM 781 C C . SER A 1 100 ? 0.094 16.320 5.454 1.00 82.88 100 SER A C 1
ATOM 783 O O . SER A 1 100 ? 1.025 16.917 4.919 1.00 82.88 100 SER A O 1
ATOM 785 N N . THR A 1 101 ? -0.574 16.808 6.489 1.00 80.06 101 THR A N 1
ATOM 786 C CA . THR A 1 101 ? -0.205 18.032 7.211 1.00 80.06 101 THR A CA 1
ATOM 787 C C . THR A 1 101 ? 0.883 17.790 8.267 1.00 80.06 101 THR A C 1
ATOM 789 O O . THR A 1 101 ? 1.391 18.742 8.861 1.00 80.06 101 THR A O 1
ATOM 792 N N . THR A 1 102 ? 1.256 16.526 8.500 1.00 72.19 102 THR A N 1
ATOM 793 C CA . THR A 1 102 ? 2.245 16.100 9.494 1.00 72.19 102 THR A CA 1
ATOM 794 C C . THR A 1 102 ? 3.640 16.620 9.150 1.00 72.19 102 THR A C 1
ATOM 796 O O . THR A 1 102 ? 4.153 16.381 8.059 1.00 72.19 102 THR A O 1
ATOM 799 N N . LYS A 1 103 ? 4.273 17.325 10.094 1.00 71.50 103 LYS A N 1
ATOM 800 C CA . LYS A 1 103 ? 5.604 17.932 9.900 1.00 71.50 103 LYS A CA 1
ATOM 801 C C . LYS A 1 103 ? 6.758 16.947 10.110 1.00 71.50 103 LYS A C 1
ATOM 803 O O . LYS A 1 103 ? 7.849 17.182 9.598 1.00 71.50 103 LYS A O 1
ATOM 808 N N . ASN A 1 104 ? 6.533 15.863 10.853 1.00 84.56 104 ASN A N 1
ATOM 809 C CA . ASN A 1 104 ? 7.579 14.907 11.197 1.00 84.56 104 ASN A CA 1
ATOM 810 C C . ASN A 1 104 ? 7.605 13.730 10.209 1.00 84.56 104 ASN A C 1
ATOM 812 O O . ASN A 1 104 ? 6.842 12.770 10.320 1.00 84.56 104 ASN A O 1
ATOM 816 N N . LEU A 1 105 ? 8.487 13.824 9.210 1.00 84.44 105 LEU A N 1
ATOM 817 C CA . LEU A 1 105 ? 8.610 12.824 8.143 1.00 84.44 105 LEU A CA 1
ATOM 818 C C . LEU A 1 105 ? 9.053 11.449 8.661 1.00 84.44 105 LEU A C 1
ATOM 820 O O . LEU A 1 105 ? 8.674 10.428 8.088 1.00 84.44 105 LEU A O 1
ATOM 824 N N . THR A 1 106 ? 9.848 11.409 9.733 1.00 87.69 106 THR A N 1
ATOM 825 C CA . THR A 1 106 ? 10.362 10.156 10.302 1.00 87.69 106 THR A CA 1
ATOM 826 C C . THR A 1 106 ? 9.251 9.364 10.983 1.00 87.69 106 THR A C 1
ATOM 828 O O . THR A 1 106 ? 9.108 8.170 10.732 1.00 87.69 106 THR A O 1
ATOM 831 N N . GLU A 1 107 ? 8.427 10.031 11.791 1.00 86.25 107 GLU A N 1
ATOM 832 C CA . GLU A 1 107 ? 7.276 9.407 12.457 1.00 86.25 107 GLU A CA 1
ATOM 833 C C . GLU A 1 107 ? 6.271 8.884 11.435 1.00 86.25 107 GLU A C 1
ATOM 835 O O . GLU A 1 107 ? 5.891 7.718 11.488 1.00 86.25 107 GLU A O 1
ATOM 840 N N . GLN A 1 108 ? 5.939 9.700 10.433 1.00 86.38 108 GLN A N 1
ATOM 841 C CA . GLN A 1 108 ? 5.053 9.285 9.352 1.00 86.38 108 GLN A CA 1
ATOM 842 C C . GLN A 1 108 ? 5.597 8.075 8.584 1.00 86.38 108 GLN A C 1
ATOM 844 O O . GLN A 1 108 ? 4.844 7.179 8.205 1.00 86.38 108 GLN A O 1
ATOM 849 N N . ARG A 1 109 ? 6.906 8.037 8.315 1.00 90.62 109 ARG A N 1
ATOM 850 C CA . ARG A 1 109 ? 7.523 6.887 7.650 1.00 90.62 109 ARG A CA 1
ATOM 851 C C . ARG A 1 109 ? 7.344 5.619 8.480 1.00 90.62 109 ARG A C 1
ATOM 853 O O . ARG A 1 109 ? 6.987 4.590 7.913 1.00 90.62 109 ARG A O 1
ATOM 860 N N . ASN A 1 110 ? 7.599 5.693 9.783 1.00 91.69 110 ASN A N 1
ATOM 861 C CA . ASN A 1 110 ? 7.466 4.551 10.685 1.00 91.69 110 ASN A CA 1
ATOM 862 C C . ASN A 1 110 ? 6.008 4.087 10.788 1.00 91.69 110 ASN A C 1
ATOM 864 O O . ASN A 1 110 ? 5.748 2.890 10.739 1.00 91.69 110 ASN A O 1
ATOM 868 N N . GLU A 1 111 ? 5.062 5.024 10.835 1.00 90.38 111 GLU A N 1
ATOM 869 C CA . GLU A 1 111 ? 3.628 4.731 10.816 1.00 90.38 111 GLU A CA 1
ATOM 870 C C . GLU A 1 111 ? 3.217 3.998 9.530 1.00 90.38 111 GLU A C 1
ATOM 872 O O . GLU A 1 111 ? 2.600 2.938 9.587 1.00 90.38 111 GLU A O 1
ATOM 877 N N . ILE A 1 112 ? 3.624 4.504 8.361 1.00 91.50 112 ILE A N 1
ATOM 878 C CA . ILE A 1 112 ? 3.315 3.868 7.071 1.00 91.50 112 ILE A CA 1
ATOM 879 C C . ILE A 1 112 ? 3.943 2.472 6.980 1.00 91.50 112 ILE A C 1
ATOM 881 O O . ILE A 1 112 ? 3.329 1.564 6.423 1.00 91.50 112 ILE A O 1
ATOM 885 N N . LEU A 1 113 ? 5.153 2.285 7.511 1.00 92.81 113 LEU A N 1
ATOM 886 C CA . LEU A 1 113 ? 5.793 0.970 7.563 1.00 92.81 113 LEU A CA 1
ATOM 887 C C . LEU A 1 113 ? 5.011 -0.004 8.451 1.00 92.81 113 LEU A C 1
ATOM 889 O O . LEU A 1 113 ? 4.722 -1.103 7.986 1.00 92.81 113 LEU A O 1
ATOM 893 N N . SER A 1 114 ? 4.603 0.421 9.652 1.00 92.25 114 SER A N 1
ATOM 894 C CA . SER A 1 114 ? 3.758 -0.380 10.552 1.00 92.25 114 SER A CA 1
ATOM 895 C C . SER A 1 114 ? 2.456 -0.787 9.868 1.00 92.25 114 SER A C 1
ATOM 897 O O . SER A 1 114 ? 2.098 -1.961 9.851 1.00 92.25 114 SER A O 1
ATOM 899 N N . ILE A 1 115 ? 1.788 0.164 9.209 1.00 91.56 115 ILE A N 1
ATOM 900 C CA . ILE A 1 115 ? 0.556 -0.096 8.462 1.00 91.56 115 ILE A CA 1
ATOM 901 C C . ILE A 1 115 ? 0.793 -1.125 7.351 1.00 91.56 115 ILE A C 1
ATOM 903 O O . ILE A 1 115 ? 0.016 -2.063 7.203 1.00 91.56 115 ILE A O 1
ATOM 907 N N . LEU A 1 116 ? 1.855 -0.981 6.556 1.00 91.44 116 LEU A N 1
ATOM 908 C CA . LEU A 1 116 ? 2.152 -1.932 5.483 1.00 91.44 116 LEU A CA 1
ATOM 909 C C . LEU A 1 116 ? 2.469 -3.334 6.023 1.00 91.44 116 LEU A C 1
ATOM 911 O O . LEU A 1 116 ? 2.076 -4.318 5.400 1.00 91.44 116 LEU A O 1
ATOM 915 N N . GLU A 1 117 ? 3.155 -3.441 7.159 1.00 91.19 117 GLU A N 1
ATOM 916 C CA . GLU A 1 117 ? 3.409 -4.721 7.826 1.00 91.19 117 GLU A CA 1
ATOM 917 C C . GLU A 1 117 ? 2.120 -5.366 8.338 1.00 91.19 117 GLU A C 1
ATOM 919 O O . GLU A 1 117 ? 1.907 -6.557 8.112 1.00 91.19 117 GLU A O 1
ATOM 924 N N . GLU A 1 118 ? 1.223 -4.585 8.943 1.00 89.69 118 GLU A N 1
ATOM 925 C CA . GLU A 1 118 ? -0.105 -5.049 9.345 1.00 89.69 118 GLU A CA 1
ATOM 926 C C . GLU A 1 118 ? -0.898 -5.544 8.129 1.00 89.69 118 GLU A C 1
ATOM 928 O O . GLU A 1 118 ? -1.363 -6.683 8.110 1.00 89.69 118 GLU A O 1
ATOM 933 N N . LEU A 1 119 ? -0.982 -4.751 7.059 1.00 88.94 119 LEU A N 1
ATOM 934 C CA . LEU A 1 119 ? -1.691 -5.136 5.836 1.00 88.94 119 LEU A CA 1
ATOM 935 C C . LEU A 1 119 ? -1.116 -6.411 5.192 1.00 88.94 119 LEU A C 1
ATOM 937 O O . LEU A 1 119 ? -1.877 -7.222 4.660 1.00 88.94 119 LEU A O 1
ATOM 941 N N . LEU A 1 120 ? 0.206 -6.608 5.249 1.00 90.00 120 LEU A N 1
ATOM 942 C CA . LEU A 1 120 ? 0.860 -7.845 4.808 1.00 90.00 120 LEU A CA 1
ATOM 943 C C . LEU A 1 120 ? 0.494 -9.026 5.713 1.00 90.00 120 LEU A C 1
ATOM 945 O O . LEU A 1 120 ? 0.192 -10.104 5.205 1.00 90.00 120 LEU A O 1
ATOM 949 N N . LYS A 1 121 ? 0.491 -8.825 7.036 1.00 88.75 121 LYS A N 1
ATOM 950 C CA . LYS A 1 121 ? 0.124 -9.846 8.027 1.00 88.75 121 LYS A CA 1
ATOM 951 C C . LYS A 1 121 ? -1.310 -10.338 7.825 1.00 88.75 121 LYS A C 1
ATOM 953 O O . LYS A 1 121 ? -1.561 -11.534 7.932 1.00 88.75 121 LYS A O 1
ATOM 958 N N . TYR A 1 122 ? -2.228 -9.431 7.498 1.00 84.69 122 TYR A N 1
ATOM 959 C CA . TYR A 1 122 ? -3.633 -9.753 7.229 1.00 84.69 122 TYR A CA 1
ATOM 960 C C . TYR A 1 122 ? -3.895 -10.253 5.800 1.00 84.69 122 TYR A C 1
ATOM 962 O O . TYR A 1 122 ? -5.029 -10.590 5.473 1.00 84.69 122 TYR A O 1
ATOM 970 N N . GLY A 1 123 ? -2.876 -10.297 4.935 1.00 85.56 123 GLY A N 1
ATOM 971 C CA . GLY A 1 123 ? -3.026 -10.722 3.541 1.00 85.56 123 GLY A CA 1
ATOM 972 C C . GLY A 1 123 ? -3.851 -9.760 2.677 1.00 85.56 123 GLY A C 1
ATOM 973 O O . GLY A 1 123 ? -4.293 -10.141 1.595 1.00 85.56 123 GLY A O 1
ATOM 974 N N . LEU A 1 124 ? -4.054 -8.519 3.133 1.00 86.81 124 LEU A N 1
ATOM 975 C CA . LEU A 1 124 ? -4.791 -7.480 2.403 1.00 86.81 124 LEU A CA 1
ATOM 976 C C . LEU A 1 124 ? -3.968 -6.884 1.260 1.00 86.81 124 LEU A C 1
ATOM 978 O O . LEU A 1 124 ? -4.524 -6.394 0.280 1.00 86.81 124 LEU A O 1
ATOM 982 N N . ILE A 1 125 ? -2.643 -6.935 1.388 1.00 90.12 125 ILE A N 1
ATOM 983 C CA . ILE A 1 125 ? -1.699 -6.590 0.327 1.00 90.12 125 ILE A CA 1
ATOM 984 C C . ILE A 1 125 ? -0.668 -7.701 0.178 1.00 90.12 125 ILE A C 1
ATOM 986 O O . ILE A 1 125 ? -0.398 -8.456 1.113 1.00 90.12 125 ILE A O 1
ATOM 990 N N . THR A 1 126 ? -0.026 -7.769 -0.987 1.00 91.12 126 THR A N 1
ATOM 991 C CA . THR A 1 126 ? 1.093 -8.700 -1.206 1.00 91.12 126 THR A CA 1
ATOM 992 C C . THR A 1 126 ? 2.328 -7.988 -1.738 1.00 91.12 126 THR A C 1
ATOM 994 O O . THR A 1 126 ? 2.247 -7.098 -2.584 1.00 91.12 126 THR A O 1
ATOM 997 N N . LYS A 1 127 ? 3.512 -8.388 -1.262 1.00 92.00 127 LYS A N 1
ATOM 998 C CA . LYS A 1 127 ? 4.799 -7.893 -1.765 1.00 92.00 127 LYS A CA 1
ATOM 999 C C . LYS A 1 127 ? 5.333 -8.857 -2.822 1.00 92.00 127 LYS A C 1
ATOM 1001 O O . LYS A 1 127 ? 5.767 -9.956 -2.499 1.00 92.00 127 LYS A O 1
ATOM 1006 N N . VAL A 1 128 ? 5.340 -8.433 -4.083 1.00 92.56 128 VAL A N 1
ATOM 1007 C CA . VAL A 1 128 ? 5.732 -9.274 -5.227 1.00 92.56 128 VAL A CA 1
ATOM 1008 C C . VAL A 1 128 ? 6.930 -8.679 -5.953 1.00 92.56 128 VAL A C 1
ATOM 1010 O O . VAL A 1 128 ? 6.924 -7.500 -6.293 1.00 92.56 128 VAL A O 1
ATOM 1013 N N . PHE A 1 129 ? 7.953 -9.478 -6.251 1.00 91.25 129 PHE A N 1
ATOM 1014 C CA . PHE A 1 129 ? 9.067 -9.030 -7.087 1.00 91.25 129 PHE A CA 1
ATOM 1015 C C . PHE A 1 129 ? 8.711 -9.172 -8.572 1.00 91.25 129 PHE A C 1
ATOM 1017 O O . PHE A 1 129 ? 8.419 -10.263 -9.049 1.00 91.25 129 PHE A O 1
ATOM 1024 N N . HIS A 1 130 ? 8.702 -8.065 -9.313 1.00 87.50 130 HIS A N 1
ATOM 1025 C CA . HIS A 1 130 ? 8.333 -8.037 -10.725 1.00 87.50 130 HIS A CA 1
ATOM 1026 C C . HIS A 1 130 ? 9.249 -7.084 -11.498 1.00 87.50 130 HIS A C 1
ATOM 1028 O O . HIS A 1 130 ? 9.404 -5.924 -11.119 1.00 87.50 130 HIS A O 1
ATOM 1034 N N . LYS A 1 131 ? 9.839 -7.566 -12.603 1.00 87.00 131 LYS A N 1
ATOM 1035 C CA . LYS A 1 131 ? 10.728 -6.787 -13.492 1.00 87.00 131 LYS A CA 1
ATOM 1036 C C . LYS A 1 131 ? 11.854 -6.047 -12.745 1.00 87.00 131 LYS A C 1
ATOM 1038 O O . LYS A 1 131 ? 12.073 -4.862 -12.968 1.00 87.00 131 LYS A O 1
ATOM 1043 N N . GLY A 1 132 ? 12.544 -6.740 -11.836 1.00 88.62 132 GLY A N 1
ATOM 1044 C CA . GLY A 1 132 ? 13.701 -6.184 -11.121 1.00 88.62 132 GLY A CA 1
ATOM 1045 C C . GLY A 1 132 ? 13.363 -5.310 -9.909 1.00 88.62 132 GLY A C 1
ATOM 1046 O O . GLY A 1 132 ? 14.246 -4.637 -9.387 1.00 88.62 132 GLY A O 1
ATOM 1047 N N . GLY A 1 133 ? 12.114 -5.309 -9.429 1.00 88.00 133 GLY A N 1
ATOM 1048 C CA . GLY A 1 133 ? 11.781 -4.620 -8.185 1.00 88.00 133 GLY A CA 1
ATOM 1049 C C . GLY A 1 133 ? 10.510 -5.109 -7.487 1.00 88.00 133 GLY A C 1
ATOM 1050 O O . GLY A 1 133 ? 9.606 -5.666 -8.104 1.00 88.00 133 GLY A O 1
ATOM 1051 N N . PHE A 1 134 ? 10.416 -4.872 -6.176 1.00 89.81 134 PHE A N 1
ATOM 1052 C CA . PHE A 1 134 ? 9.239 -5.201 -5.364 1.00 89.81 134 PHE A CA 1
ATOM 1053 C C . PHE A 1 134 ? 8.025 -4.295 -5.644 1.00 89.81 134 PHE A C 1
ATOM 1055 O O . PHE A 1 134 ? 8.130 -3.079 -5.747 1.00 89.81 134 PHE A O 1
ATOM 1062 N N . THR A 1 135 ? 6.842 -4.863 -5.736 1.00 92.38 135 THR A N 1
ATOM 1063 C CA . THR A 1 135 ? 5.590 -4.154 -5.991 1.00 92.38 135 THR A CA 1
ATOM 1064 C C . THR A 1 135 ? 4.588 -4.592 -4.942 1.00 92.38 135 THR A C 1
ATOM 1066 O O . THR A 1 135 ? 4.476 -5.787 -4.680 1.00 92.38 135 THR A O 1
ATOM 1069 N N . ILE A 1 136 ? 3.882 -3.638 -4.351 1.00 92.69 136 ILE A N 1
ATOM 1070 C CA . ILE A 1 136 ? 2.794 -3.885 -3.409 1.00 92.69 136 ILE A CA 1
ATOM 1071 C C . ILE A 1 136 ? 1.509 -4.024 -4.228 1.00 92.69 136 ILE A C 1
ATOM 1073 O O . ILE A 1 136 ? 1.116 -3.087 -4.923 1.00 92.69 136 ILE A O 1
ATOM 1077 N N . ARG A 1 137 ? 0.918 -5.216 -4.241 1.00 87.94 137 ARG A N 1
ATOM 1078 C CA . ARG A 1 137 ? -0.298 -5.515 -5.005 1.00 87.94 137 ARG A CA 1
ATOM 1079 C C . ARG A 1 137 ? -1.535 -5.441 -4.143 1.00 87.94 137 ARG A C 1
ATOM 1081 O O . ARG A 1 137 ? -1.461 -6.005 -3.028 1.00 87.94 137 ARG A O 1
#

pLDDT: mean 71.89, std 19.69, range [34.78, 95.75]

Sequence (137 aa):
MTKVNHRTSLSPSFARKRNLPTPPPSVSDINDSSSCSSTSSSSYSTTLNPSDNNTVTSCDLLNILTDVRFHPVFQAIDEIKRRKCRPDLERILKYVSKRSTTKNLTEQRNEILSILEELLKYGLITKVFHKGGFTIR